Protein AF-A0A8B0SW23-F1 (afdb_monomer)

pLDDT: mean 84.09, std 18.0, range [31.05, 98.62]

Foldseek 3Di:
DDDDDDDDDDPDDWDWDKDWDWDADPVRPDIDIDIDTDDTDDDPQAKDFPDKDADPVQRKIKTKIFRPCQCPPNRLKHWDWKFKAFPVVRDTQDTWDFPDDDDRMTITMDGCVSGDADWGFIKMWIAISNRHIDIDGDGIDGDDPDDDDDFDDDPPHTDDPPDDDDDPPDDDDDDD

Solvent-accessible surface area (backbone atoms only — not comparable to full-atom values): 11079 Å² total; per-residue (Å²): 135,85,82,81,80,84,82,79,89,82,88,71,57,68,54,68,49,74,48,77,51,74,50,62,48,95,87,56,84,50,70,47,82,47,74,44,77,82,47,72,50,76,70,70,61,52,38,39,77,76,50,70,51,78,41,78,94,74,36,32,34,40,38,34,32,39,21,56,63,44,48,38,85,83,58,56,38,36,75,65,52,41,32,36,27,26,68,81,80,72,41,79,78,46,73,44,45,81,71,47,73,58,87,42,38,36,33,30,36,42,67,57,76,79,58,72,76,46,79,44,38,35,26,40,37,38,28,29,64,83,70,41,64,33,74,47,81,70,50,76,46,77,45,79,84,77,77,84,87,85,78,65,62,59,96,92,38,78,60,57,100,83,64,78,82,77,74,82,75,88,78,81,82,86,87,133

Organism: Klebsiella pneumoniae (NCBI:txid573)

Nearest PDB structures (foldseek):
  3vvv-assembly1_A  TM=5.823E-01  e=1.738E-01  Homo sapiens
  6ezn-assembly1_G  TM=5.021E-01  e=5.922E-01  Saccharomyces cerevisiae S288C
  1va9-assembly1_A  TM=4.087E-01  e=4.301E-01  Homo sapiens
  7y6e-assembly4_D  TM=4.549E-01  e=3.438E+00  Chelicerata

Secondary structure (DSSP, 8-state):
-----------S-EEEEEEEEEEE-TTSSSEEEEEEEEEEEESS---EEEEEEEETTTTEEEEEEE-TTTTHHHHTS-EEEEEEEETTTTEEEEE-EEEEEETTEEEEEEEGGGSPSEEEEEEEEEEETT--EEEEEEEEEEE--PPP----EETTEEPPTT--------------

Mean predicted aligned error: 11.77 Å

Sequence (176 aa):
MHWSFFSYAINKGNGYIAHYFIVRNQDKTLTSNQFEIRSIWNTDLIPKITGYDYKEENKSVLVYVTQPGNGNWRDVLML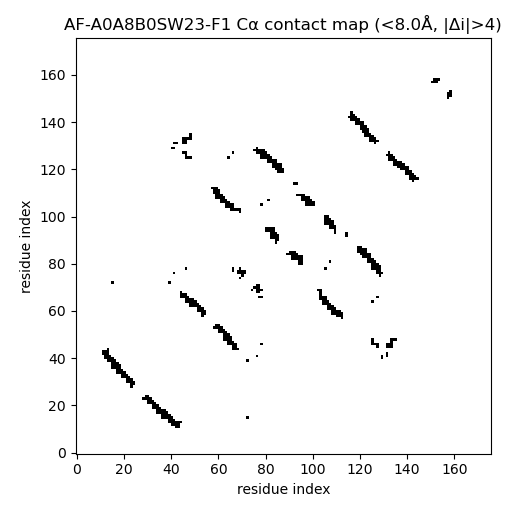SKLEILDTISNTVLLTGTKAAMSGEDYTYAFDLSAIPEGKYDLTFRATDTFNNSSQLPFRSLIIDNSPPSISFSYEGKPLLSESTVYGLEKHLSSCI

Structure (mmCIF, N/CA/C/O backbone):
data_AF-A0A8B0SW23-F1
#
_entry.id   AF-A0A8B0SW23-F1
#
loop_
_atom_site.group_PDB
_atom_site.id
_atom_site.type_symbol
_atom_site.label_atom_id
_atom_site.label_alt_id
_atom_site.label_comp_id
_atom_site.label_asym_id
_atom_site.label_entity_id
_atom_site.label_seq_id
_atom_site.pdbx_PDB_ins_code
_atom_site.Cartn_x
_atom_site.Cartn_y
_atom_site.Cartn_z
_atom_site.occupancy
_atom_site.B_iso_or_equiv
_atom_site.auth_seq_id
_atom_site.auth_comp_id
_atom_site.auth_asym_id
_atom_site.auth_atom_id
_atom_site.pdbx_PDB_model_num
ATOM 1 N N . MET A 1 1 ? 36.423 21.900 -19.753 1.00 33.00 1 MET A N 1
ATOM 2 C CA . MET A 1 1 ? 35.452 20.785 -19.805 1.00 33.00 1 MET A CA 1
ATOM 3 C C . MET A 1 1 ? 34.067 21.385 -19.738 1.00 33.00 1 MET A C 1
ATOM 5 O O . MET A 1 1 ? 33.756 22.034 -18.749 1.00 33.00 1 MET A O 1
ATOM 9 N N . HIS A 1 2 ? 33.292 21.265 -20.811 1.00 33.97 2 HIS A N 1
ATOM 10 C CA . HIS A 1 2 ? 31.923 21.766 -20.859 1.00 33.97 2 HIS A CA 1
ATOM 11 C C . HIS A 1 2 ? 31.003 20.573 -20.593 1.00 33.97 2 HIS A C 1
ATOM 13 O O . HIS A 1 2 ? 30.940 19.653 -21.404 1.00 33.97 2 HIS A O 1
ATOM 19 N N . TRP A 1 3 ? 30.385 20.539 -19.415 1.00 31.05 3 TRP A N 1
ATOM 20 C CA . TRP A 1 3 ? 29.394 19.526 -19.071 1.00 31.05 3 TRP A CA 1
ATOM 21 C C . TRP A 1 3 ? 28.047 20.006 -19.598 1.00 31.05 3 TRP A C 1
ATOM 23 O O . TRP A 1 3 ? 27.440 20.911 -19.031 1.00 31.05 3 TRP A O 1
ATOM 33 N N . SER A 1 4 ? 27.598 19.440 -20.713 1.00 35.34 4 SER A N 1
ATOM 34 C CA . SER A 1 4 ? 26.237 19.659 -21.194 1.00 35.34 4 SER A CA 1
ATOM 35 C C . SER A 1 4 ? 25.293 18.782 -20.376 1.00 35.34 4 SER A C 1
ATOM 37 O O . SER A 1 4 ? 25.239 17.568 -20.563 1.00 35.34 4 SER A O 1
ATOM 39 N N . PHE A 1 5 ? 24.561 19.395 -19.449 1.00 40.53 5 PHE A N 1
ATOM 40 C CA . PHE A 1 5 ? 23.432 18.748 -18.794 1.00 40.53 5 PHE A CA 1
ATOM 41 C C . PHE A 1 5 ? 22.263 18.719 -19.780 1.00 40.53 5 PHE A C 1
ATOM 43 O O . PHE A 1 5 ? 21.703 19.759 -20.117 1.00 40.53 5 PHE A O 1
ATOM 50 N N . PHE A 1 6 ? 21.900 17.533 -20.259 1.00 46.72 6 PHE A N 1
ATOM 51 C CA . PHE A 1 6 ? 20.613 17.339 -20.916 1.00 46.72 6 PHE A CA 1
ATOM 52 C C . PHE A 1 6 ? 19.548 17.199 -19.828 1.00 46.72 6 PHE A C 1
ATOM 54 O O . PHE A 1 6 ? 19.493 16.176 -19.149 1.00 46.72 6 PHE A O 1
ATOM 61 N N . SER A 1 7 ? 18.716 18.224 -19.643 1.00 52.56 7 SER A N 1
ATOM 62 C CA . SER A 1 7 ? 17.479 18.098 -18.874 1.00 52.56 7 SER A CA 1
ATOM 63 C C . SER A 1 7 ? 16.326 17.799 -19.834 1.00 52.56 7 SER A C 1
ATOM 65 O O . SER A 1 7 ? 16.073 18.538 -20.783 1.00 52.56 7 SER A O 1
ATOM 67 N N . TYR A 1 8 ? 15.631 16.687 -19.605 1.00 58.97 8 TYR A N 1
ATOM 68 C CA . TYR A 1 8 ? 14.349 16.399 -20.241 1.00 58.97 8 TYR A CA 1
ATOM 69 C C . TYR A 1 8 ? 13.248 16.650 -19.211 1.00 58.97 8 TYR A C 1
ATOM 71 O O . TYR A 1 8 ? 13.254 16.043 -18.142 1.00 58.97 8 TYR A O 1
ATOM 79 N N . ALA A 1 9 ? 12.310 17.546 -19.519 1.00 64.25 9 ALA A N 1
ATOM 80 C CA . ALA A 1 9 ? 11.102 17.727 -18.721 1.00 64.25 9 ALA A CA 1
ATOM 81 C C . ALA A 1 9 ? 10.052 16.713 -19.188 1.00 64.25 9 ALA A C 1
ATOM 83 O O . ALA A 1 9 ? 9.469 16.854 -20.264 1.00 64.25 9 ALA A O 1
ATOM 84 N N . ILE A 1 10 ? 9.843 15.663 -18.399 1.00 69.94 10 ILE A N 1
ATOM 85 C CA . ILE A 1 10 ? 8.828 14.649 -18.675 1.00 69.94 10 ILE A CA 1
ATOM 86 C C . ILE A 1 10 ? 7.551 15.067 -17.954 1.00 69.94 10 ILE A C 1
ATOM 88 O O . ILE A 1 10 ? 7.465 14.972 -16.736 1.00 69.94 10 ILE A O 1
ATOM 92 N N . ASN A 1 11 ? 6.573 15.560 -18.713 1.00 70.88 11 ASN A N 1
ATOM 93 C CA . ASN A 1 11 ? 5.349 16.133 -18.144 1.00 70.88 11 ASN A CA 1
ATOM 94 C C . ASN A 1 11 ? 4.161 15.153 -18.116 1.00 70.88 11 ASN A C 1
ATOM 96 O O . ASN A 1 11 ? 3.169 15.437 -17.452 1.00 70.88 11 ASN A O 1
ATOM 100 N N . LYS A 1 12 ? 4.224 14.042 -18.866 1.00 81.81 12 LYS A N 1
ATOM 101 C CA . LYS A 1 12 ? 3.161 13.028 -18.967 1.00 81.81 12 LYS A CA 1
ATOM 102 C C . LYS A 1 12 ? 3.692 11.723 -19.571 1.00 81.81 12 LYS A C 1
ATOM 104 O O . LYS A 1 12 ? 4.685 11.747 -20.303 1.00 81.81 12 LYS A O 1
ATOM 109 N N . GLY A 1 13 ? 2.995 10.614 -19.343 1.00 87.50 13 GLY A N 1
ATOM 110 C CA . GLY A 1 13 ? 3.312 9.308 -19.903 1.00 87.50 13 GLY A CA 1
ATOM 111 C C . GLY A 1 13 ? 4.208 8.480 -18.995 1.00 87.50 13 GLY A C 1
ATOM 112 O O . GLY A 1 13 ? 4.623 8.904 -17.915 1.00 87.50 13 GLY A O 1
ATOM 113 N N . ASN A 1 14 ? 4.531 7.279 -19.459 1.00 91.38 14 ASN A N 1
ATOM 114 C CA . ASN A 1 14 ? 5.364 6.337 -18.724 1.00 91.38 14 ASN A CA 1
ATOM 115 C C . ASN A 1 14 ? 6.374 5.712 -19.674 1.00 91.38 14 ASN A C 1
ATOM 117 O O . ASN A 1 14 ? 6.074 5.503 -20.852 1.00 91.38 14 ASN A O 1
ATOM 121 N N . GLY A 1 15 ? 7.565 5.412 -19.181 1.00 90.06 15 GLY A N 1
ATOM 122 C CA . GLY A 1 15 ? 8.613 4.891 -20.038 1.00 90.06 15 GLY A CA 1
ATOM 123 C C . GLY A 1 15 ? 9.969 4.868 -19.372 1.00 90.06 15 GLY A C 1
ATOM 124 O O . GLY A 1 15 ? 10.101 5.012 -18.159 1.00 90.06 15 GLY A O 1
ATOM 125 N N . TYR A 1 16 ? 10.980 4.652 -20.202 1.00 89.31 16 TYR A N 1
ATOM 126 C CA . TYR A 1 16 ? 12.361 4.585 -19.777 1.00 89.31 16 TYR A CA 1
ATOM 127 C C . TYR A 1 16 ? 13.296 5.096 -20.869 1.00 89.31 16 TYR A C 1
ATOM 129 O O . TYR A 1 16 ? 12.976 5.042 -22.056 1.00 89.31 16 TYR A O 1
ATOM 137 N N . ILE A 1 17 ? 14.475 5.562 -20.463 1.00 86.50 17 ILE A N 1
ATOM 138 C CA . ILE A 1 17 ? 15.587 5.871 -21.361 1.00 86.50 17 ILE A CA 1
ATOM 139 C C . ILE A 1 17 ? 16.620 4.754 -21.231 1.00 86.50 17 ILE A C 1
ATOM 141 O O . ILE A 1 17 ? 17.211 4.546 -20.164 1.00 86.50 17 ILE A O 1
ATOM 145 N N . ALA A 1 18 ? 16.839 4.051 -22.342 1.00 84.25 18 ALA A N 1
ATOM 146 C CA . ALA A 1 18 ? 17.901 3.068 -22.485 1.00 84.25 18 ALA A CA 1
ATOM 147 C C . ALA A 1 18 ? 19.124 3.678 -23.173 1.00 84.25 18 ALA A C 1
ATOM 149 O O . ALA A 1 18 ? 19.015 4.356 -24.194 1.00 84.25 18 ALA A O 1
ATOM 150 N N . HIS A 1 19 ? 20.295 3.378 -22.629 1.00 84.62 19 HIS A N 1
ATOM 151 C CA . HIS A 1 19 ? 21.587 3.704 -23.209 1.00 84.62 19 HIS A CA 1
ATOM 152 C C . HIS A 1 19 ? 22.211 2.431 -23.761 1.00 84.62 19 HIS A C 1
ATOM 154 O O . HIS A 1 19 ? 22.306 1.428 -23.057 1.00 84.62 19 HIS A O 1
ATOM 160 N N . TYR A 1 20 ? 22.648 2.479 -25.016 1.00 85.31 20 TYR A N 1
ATOM 161 C CA . TYR A 1 20 ? 23.352 1.377 -25.658 1.00 85.31 20 TYR A CA 1
ATOM 162 C C . TYR A 1 20 ? 24.845 1.678 -25.694 1.00 85.31 20 TYR A C 1
ATOM 164 O O . TYR A 1 20 ? 25.273 2.696 -26.236 1.00 85.31 20 TYR A O 1
ATOM 172 N N . PHE A 1 21 ? 25.636 0.759 -25.160 1.00 86.25 21 PHE A N 1
ATOM 173 C CA . PHE A 1 21 ? 27.086 0.786 -25.230 1.00 86.25 21 PHE A CA 1
ATOM 174 C C . PHE A 1 21 ? 27.527 -0.363 -26.122 1.00 86.25 21 PHE A C 1
ATOM 176 O O . PHE A 1 21 ? 27.391 -1.534 -25.768 1.00 86.25 21 PHE A O 1
ATOM 183 N N . ILE A 1 22 ? 28.030 -0.023 -27.304 1.00 89.81 22 ILE A N 1
ATOM 184 C CA . ILE A 1 22 ? 28.542 -1.012 -28.243 1.00 89.81 22 ILE A CA 1
ATOM 185 C C . ILE A 1 22 ? 30.044 -0.824 -28.371 1.00 89.81 22 ILE A C 1
ATOM 187 O O . ILE A 1 22 ? 30.509 0.217 -28.832 1.00 89.81 22 ILE A O 1
ATOM 191 N N . VAL A 1 23 ? 30.794 -1.852 -27.989 1.00 90.62 23 VAL A N 1
ATOM 192 C CA . VAL A 1 23 ? 32.250 -1.889 -28.112 1.00 90.62 23 VAL A CA 1
ATOM 193 C C . VAL A 1 23 ? 32.595 -2.867 -29.223 1.00 90.62 23 VAL A C 1
ATOM 195 O O . VAL A 1 23 ? 32.153 -4.015 -29.200 1.00 90.62 23 VAL A O 1
ATOM 198 N N . ARG A 1 24 ? 33.365 -2.414 -30.212 1.00 94.12 24 ARG A N 1
ATOM 199 C CA . ARG A 1 24 ? 33.837 -3.249 -31.323 1.00 94.12 24 ARG A CA 1
ATOM 200 C C . ARG A 1 24 ? 35.344 -3.128 -31.458 1.00 94.12 24 ARG A C 1
ATOM 202 O O . ARG A 1 24 ? 35.885 -2.046 -31.236 1.00 94.12 24 ARG A O 1
ATOM 209 N N . ASN A 1 25 ? 36.005 -4.208 -31.857 1.00 93.81 25 ASN A N 1
ATOM 210 C CA . ASN A 1 25 ? 37.366 -4.110 -32.373 1.00 93.81 25 ASN A CA 1
ATOM 211 C C . ASN A 1 25 ? 37.370 -3.457 -33.773 1.00 93.81 25 ASN A C 1
ATOM 213 O O . ASN A 1 25 ? 36.321 -3.249 -34.389 1.00 93.81 25 ASN A O 1
ATOM 217 N N . GLN A 1 26 ? 38.555 -3.098 -34.271 1.00 92.69 26 GLN A N 1
ATOM 218 C CA . GLN A 1 26 ? 38.705 -2.289 -35.487 1.00 92.69 26 GLN A CA 1
ATOM 219 C C . GLN A 1 26 ? 38.121 -2.957 -36.743 1.00 92.69 26 GLN A C 1
ATOM 221 O O . GLN A 1 26 ? 37.520 -2.278 -37.574 1.00 92.69 26 GLN A O 1
ATOM 226 N N . ASP A 1 27 ? 38.252 -4.279 -36.862 1.00 94.00 27 ASP A N 1
ATOM 227 C CA . ASP A 1 27 ? 37.699 -5.061 -37.976 1.00 94.00 27 ASP A CA 1
ATOM 228 C C . ASP A 1 27 ? 36.240 -5.515 -37.745 1.00 94.00 27 ASP A C 1
ATOM 230 O O . ASP A 1 27 ? 35.637 -6.129 -38.624 1.00 94.00 27 ASP A O 1
ATOM 234 N N . LYS A 1 28 ? 35.651 -5.170 -36.589 1.00 90.19 28 LYS A N 1
ATOM 235 C CA . LYS A 1 28 ? 34.285 -5.501 -36.143 1.00 90.19 28 LYS A CA 1
ATOM 236 C C . LYS A 1 28 ? 33.992 -6.996 -35.960 1.00 90.19 28 LYS A C 1
ATOM 238 O O . LYS A 1 28 ? 32.832 -7.346 -35.738 1.00 90.19 28 LYS A O 1
ATOM 243 N N . THR A 1 29 ? 34.994 -7.870 -36.010 1.00 93.62 29 THR A N 1
ATOM 244 C CA . THR A 1 29 ? 34.821 -9.318 -35.789 1.00 93.62 29 THR A CA 1
ATOM 245 C C . THR A 1 29 ? 34.526 -9.658 -34.326 1.00 93.62 29 THR A C 1
ATOM 247 O O . THR A 1 29 ? 33.843 -10.642 -34.046 1.00 93.62 29 THR A O 1
ATOM 250 N N . LEU A 1 30 ? 34.960 -8.808 -33.391 1.00 92.12 30 LEU A N 1
ATOM 251 C CA . LEU A 1 30 ? 34.628 -8.879 -31.971 1.00 92.12 30 LEU A CA 1
ATOM 252 C C . LEU A 1 30 ? 33.735 -7.699 -31.602 1.00 92.12 30 LEU A C 1
ATOM 254 O O . LEU A 1 30 ? 34.145 -6.539 -31.671 1.00 92.12 30 LEU A O 1
ATOM 258 N N . THR A 1 31 ? 32.508 -8.003 -31.187 1.00 91.25 31 THR A N 1
ATOM 259 C CA . THR A 1 31 ? 31.532 -7.011 -30.731 1.00 91.25 31 THR A CA 1
ATOM 260 C C . THR A 1 31 ? 30.978 -7.411 -29.368 1.00 91.25 31 THR A C 1
ATOM 262 O O . THR A 1 31 ? 30.574 -8.552 -29.168 1.00 91.25 31 THR A O 1
ATOM 265 N N . SER A 1 32 ? 30.905 -6.447 -28.453 1.00 89.56 32 SER A N 1
ATOM 266 C CA . SER A 1 32 ? 30.129 -6.519 -27.216 1.00 89.56 32 SER A CA 1
ATOM 267 C C . SER A 1 32 ? 29.014 -5.481 -27.274 1.00 89.56 32 SER A C 1
ATOM 269 O O . SER A 1 32 ? 29.263 -4.319 -27.604 1.00 89.56 32 SER A O 1
ATOM 271 N N . ASN A 1 33 ? 27.788 -5.901 -26.969 1.00 89.12 33 ASN A N 1
ATOM 272 C CA . ASN A 1 33 ? 26.622 -5.028 -26.899 1.00 89.12 33 ASN A CA 1
ATOM 273 C C . ASN A 1 33 ? 26.099 -5.046 -25.465 1.00 89.12 33 ASN A C 1
ATOM 275 O O . ASN A 1 33 ? 25.714 -6.098 -24.960 1.00 89.12 33 ASN A O 1
ATOM 279 N N . GLN A 1 34 ? 26.072 -3.885 -24.827 1.00 85.62 34 GLN A N 1
ATOM 280 C CA . GLN A 1 34 ? 25.472 -3.683 -23.516 1.00 85.62 34 GLN A CA 1
ATOM 281 C C . GLN A 1 34 ? 24.356 -2.652 -23.649 1.00 85.62 34 GLN A C 1
ATOM 283 O O . GLN A 1 34 ? 24.485 -1.685 -24.402 1.00 85.62 34 GLN A O 1
ATOM 288 N N . PHE A 1 35 ? 23.259 -2.850 -22.927 1.00 85.56 35 PHE A N 1
ATOM 289 C CA . PHE A 1 35 ? 22.220 -1.838 -22.793 1.00 85.56 35 PHE A CA 1
ATOM 290 C C . PHE A 1 35 ? 21.926 -1.620 -21.311 1.00 85.56 35 PHE A C 1
ATOM 292 O O . PHE A 1 35 ? 21.906 -2.568 -20.528 1.00 85.56 35 PHE A O 1
ATOM 299 N N . GLU A 1 36 ? 21.711 -0.369 -20.930 1.00 86.00 36 GLU A N 1
ATOM 300 C CA . GLU A 1 36 ? 21.471 0.035 -19.550 1.00 86.00 36 GLU A CA 1
ATOM 301 C C . GLU A 1 36 ? 20.252 0.953 -19.495 1.00 86.00 36 GLU A C 1
ATOM 303 O O . GLU A 1 36 ? 20.156 1.915 -20.259 1.00 86.00 36 GLU A O 1
ATOM 308 N N . ILE A 1 37 ? 19.325 0.680 -18.580 1.00 85.12 37 ILE A N 1
ATOM 309 C CA . ILE A 1 37 ? 18.198 1.570 -18.303 1.00 85.12 37 ILE A CA 1
ATOM 310 C C . ILE A 1 37 ? 18.582 2.441 -17.111 1.00 85.12 37 ILE A C 1
ATOM 312 O O . ILE A 1 37 ? 18.781 1.926 -16.016 1.00 85.12 37 ILE A O 1
ATOM 316 N N . ARG A 1 38 ? 18.698 3.756 -17.323 1.00 80.81 38 ARG A N 1
ATOM 317 C CA . ARG A 1 38 ? 19.137 4.700 -16.273 1.00 80.81 38 ARG A CA 1
ATOM 318 C C . ARG A 1 38 ? 18.028 5.567 -15.713 1.00 80.81 38 ARG A C 1
ATOM 320 O O . ARG A 1 38 ? 18.159 6.121 -14.628 1.00 80.81 38 ARG A O 1
ATOM 327 N N . SER A 1 39 ? 16.958 5.729 -16.472 1.00 86.56 39 SER A N 1
ATOM 328 C CA . SER A 1 39 ? 15.846 6.586 -16.089 1.00 86.56 39 SER A CA 1
ATOM 329 C C . SER A 1 39 ? 14.568 5.885 -16.480 1.00 86.56 39 SER A C 1
ATOM 331 O O . SER A 1 39 ? 14.425 5.474 -17.629 1.00 86.56 39 SER A O 1
ATOM 333 N N . ILE A 1 40 ? 13.670 5.738 -15.517 1.00 90.19 40 ILE A N 1
ATOM 334 C CA . ILE A 1 40 ? 12.329 5.188 -15.683 1.00 90.19 40 ILE A CA 1
ATOM 335 C C . ILE A 1 40 ? 11.393 6.199 -15.026 1.00 90.19 40 ILE A C 1
ATOM 337 O O . ILE A 1 40 ? 11.762 6.806 -14.020 1.00 90.19 40 ILE A O 1
ATOM 341 N N . TRP A 1 41 ? 10.215 6.416 -15.595 1.00 91.81 41 TRP A N 1
ATOM 342 C CA . TRP A 1 41 ? 9.208 7.304 -15.023 1.00 91.81 41 TRP A CA 1
ATOM 343 C C . TRP A 1 41 ? 7.813 6.707 -15.170 1.00 91.81 41 TRP A C 1
ATOM 345 O O . TRP A 1 41 ? 7.493 6.060 -16.172 1.00 91.8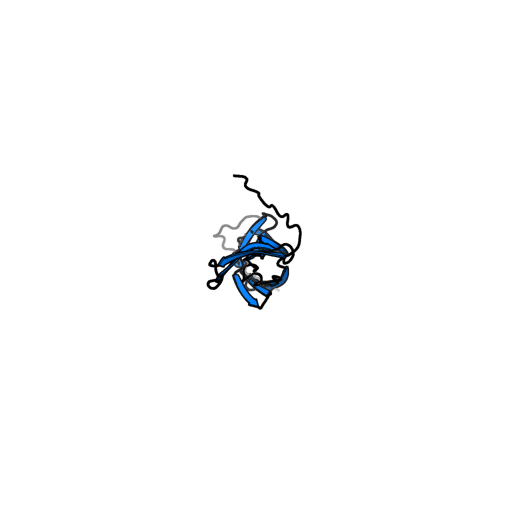1 41 TRP A O 1
ATOM 355 N N . ASN A 1 42 ? 6.981 6.979 -14.170 1.00 94.00 42 ASN A N 1
ATOM 356 C CA . ASN A 1 42 ? 5.574 6.620 -14.133 1.00 94.00 42 ASN A CA 1
ATOM 357 C C . ASN A 1 42 ? 4.763 7.836 -13.674 1.00 94.00 42 ASN A C 1
ATOM 359 O O . ASN A 1 42 ? 4.960 8.298 -12.552 1.00 94.00 42 ASN A O 1
ATOM 363 N N . THR A 1 43 ? 3.880 8.347 -14.531 1.00 91.75 43 THR A N 1
ATOM 364 C CA . THR A 1 43 ? 2.993 9.481 -14.206 1.00 91.75 43 THR A CA 1
ATOM 365 C C . THR A 1 43 ? 1.508 9.150 -14.357 1.00 91.75 43 THR A C 1
ATOM 367 O O . THR A 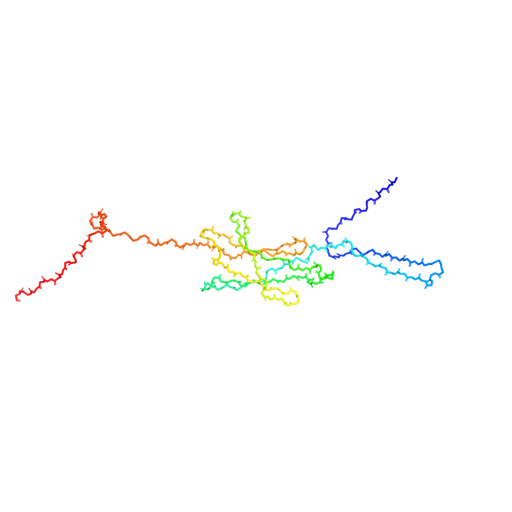1 43 ? 0.683 9.798 -13.723 1.00 91.75 43 THR A O 1
ATOM 370 N N . ASP A 1 44 ? 1.159 8.119 -15.138 1.00 93.56 44 ASP A N 1
ATOM 371 C CA . ASP A 1 44 ? -0.233 7.784 -15.459 1.00 93.56 44 ASP A CA 1
ATOM 372 C C . ASP A 1 44 ? -0.675 6.410 -14.908 1.00 93.56 44 ASP A C 1
ATOM 374 O O . ASP A 1 44 ? -1.874 6.175 -14.737 1.00 93.56 44 ASP A O 1
ATOM 378 N N . LEU A 1 45 ? 0.251 5.485 -14.614 1.00 96.06 45 LEU A N 1
ATOM 379 C CA . LEU A 1 45 ? -0.078 4.149 -14.086 1.00 96.06 45 LEU A CA 1
ATOM 380 C C . LEU A 1 45 ? -0.113 4.169 -12.554 1.00 96.06 45 LEU A C 1
ATOM 382 O O . LEU A 1 45 ? 0.7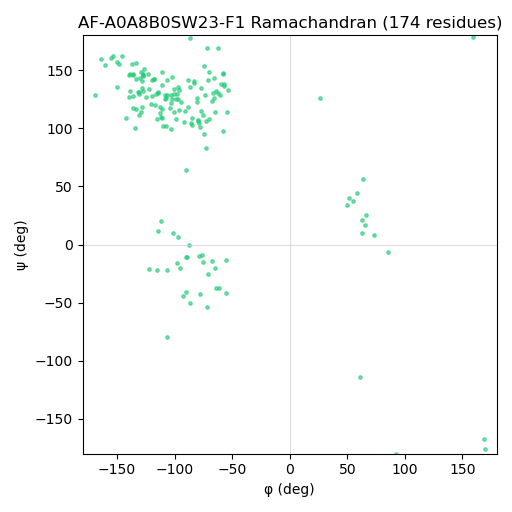11 3.556 -11.877 1.00 96.06 45 LEU A O 1
ATOM 386 N N . ILE A 1 46 ? -1.058 4.930 -12.011 1.00 96.19 46 ILE A N 1
ATOM 387 C CA . ILE A 1 46 ? -1.219 5.135 -10.568 1.00 96.19 46 ILE A CA 1
ATOM 388 C C . ILE A 1 46 ? -2.019 3.964 -9.971 1.00 96.19 46 ILE A C 1
ATOM 390 O O . ILE A 1 46 ? -3.010 3.546 -10.585 1.00 96.19 46 ILE A O 1
ATOM 394 N N . PRO A 1 47 ? -1.644 3.442 -8.787 1.00 98.12 47 PRO A N 1
ATOM 395 C CA . PRO A 1 47 ? -2.420 2.410 -8.109 1.00 98.12 47 PRO A CA 1
ATOM 396 C C . PRO A 1 47 ? -3.850 2.869 -7.835 1.00 98.12 47 PRO A C 1
ATOM 398 O O . PRO A 1 47 ? -4.101 4.039 -7.549 1.00 98.12 47 PRO A O 1
ATOM 401 N N . LYS A 1 48 ? -4.803 1.942 -7.878 1.00 98.31 48 LYS A N 1
ATOM 402 C CA . LYS A 1 48 ? -6.232 2.203 -7.684 1.00 98.31 48 LYS A CA 1
ATOM 403 C C . LYS A 1 48 ? -6.780 1.259 -6.635 1.00 98.31 48 LYS A C 1
ATOM 405 O O . LYS A 1 48 ? -6.765 0.051 -6.832 1.00 98.31 48 LYS A O 1
ATOM 410 N N . ILE A 1 49 ? -7.284 1.807 -5.537 1.00 98.44 49 ILE A N 1
ATOM 411 C CA . ILE A 1 49 ? -7.995 1.017 -4.531 1.00 98.44 49 ILE A CA 1
ATOM 412 C C . ILE A 1 49 ? -9.395 0.733 -5.081 1.00 98.44 49 ILE A C 1
ATOM 414 O O . ILE A 1 49 ? -10.163 1.662 -5.321 1.00 98.44 49 ILE A O 1
ATOM 418 N N . THR A 1 50 ? -9.698 -0.536 -5.344 1.00 97.94 50 THR A N 1
ATOM 419 C CA . THR A 1 50 ? -10.932 -0.963 -6.025 1.00 97.94 50 THR A CA 1
ATOM 420 C C . THR A 1 50 ? -12.041 -1.352 -5.055 1.00 97.94 50 THR A C 1
ATOM 422 O O . THR A 1 50 ? -13.212 -1.324 -5.424 1.00 97.94 50 THR A O 1
ATOM 425 N N . GLY A 1 51 ? -11.694 -1.665 -3.807 1.00 97.06 51 GLY A N 1
ATOM 426 C CA . GLY A 1 51 ? -12.656 -1.954 -2.752 1.00 97.06 51 GLY A CA 1
ATOM 427 C C . GLY A 1 51 ? -11.994 -2.521 -1.503 1.00 97.06 51 GLY A C 1
ATOM 428 O O . GLY A 1 51 ? -10.770 -2.633 -1.423 1.00 97.06 51 GLY A O 1
ATOM 429 N N . TYR A 1 52 ? -12.819 -2.891 -0.531 1.00 97.81 52 TYR A N 1
ATOM 430 C CA . TYR A 1 52 ? -12.393 -3.559 0.692 1.00 97.81 52 TYR A CA 1
ATOM 431 C C . TYR A 1 52 ? -13.504 -4.475 1.220 1.00 97.81 52 TYR A C 1
ATOM 433 O O . TYR A 1 52 ? -14.680 -4.259 0.931 1.00 97.81 52 TYR A O 1
ATOM 441 N N . ASP A 1 53 ? -13.122 -5.475 2.007 1.00 96.44 53 ASP A N 1
ATOM 442 C CA . ASP A 1 53 ? -14.007 -6.335 2.793 1.00 96.44 53 ASP A CA 1
ATOM 443 C C . ASP A 1 53 ? -13.627 -6.196 4.270 1.00 96.44 53 ASP A C 1
ATOM 445 O O . ASP A 1 53 ? -12.476 -6.426 4.646 1.00 96.44 53 ASP A O 1
ATOM 449 N N . TYR A 1 54 ? -14.579 -5.772 5.100 1.00 94.81 54 TYR A N 1
ATOM 450 C CA . TYR A 1 54 ? -14.363 -5.525 6.520 1.00 94.81 54 TYR A CA 1
ATOM 451 C C . TYR A 1 54 ? -15.201 -6.472 7.370 1.00 94.81 54 TYR A C 1
ATOM 453 O O . TYR A 1 54 ? -16.418 -6.567 7.215 1.00 94.81 54 TYR A O 1
ATOM 461 N N . LYS A 1 55 ? -14.537 -7.114 8.329 1.00 92.94 55 LYS A N 1
ATOM 462 C CA . LYS A 1 55 ? -15.141 -8.044 9.276 1.00 92.94 55 LYS A CA 1
ATOM 463 C C . LYS A 1 55 ? -15.022 -7.476 10.684 1.00 92.94 55 LYS A C 1
ATOM 465 O O . LYS A 1 55 ? -13.942 -7.452 11.268 1.00 92.94 55 LYS A O 1
ATOM 470 N N . GLU A 1 56 ? -16.154 -7.029 11.224 1.00 87.00 56 GLU A N 1
ATOM 471 C CA . GLU A 1 56 ? -16.236 -6.427 12.563 1.00 87.00 56 GLU A CA 1
ATOM 472 C C . GLU A 1 56 ? -15.871 -7.434 13.669 1.00 87.00 56 GLU A C 1
ATOM 474 O O . GLU A 1 56 ? -15.169 -7.075 14.609 1.00 87.00 56 GLU A O 1
ATOM 479 N N . GLU A 1 57 ? -16.253 -8.708 13.523 1.00 88.62 57 GLU A N 1
ATOM 480 C CA . GLU A 1 57 ? -16.053 -9.764 14.534 1.00 88.62 57 GLU A CA 1
ATOM 481 C C . GLU A 1 57 ? -14.595 -9.927 14.978 1.00 88.62 57 GLU A C 1
ATOM 483 O O . GLU A 1 57 ? -14.307 -10.094 16.161 1.00 88.62 57 GLU A O 1
ATOM 488 N N . ASN A 1 58 ? -13.668 -9.876 14.022 1.00 89.62 58 ASN A N 1
ATOM 489 C CA . ASN A 1 58 ? -12.236 -10.034 14.258 1.00 89.62 58 ASN A CA 1
ATOM 490 C C . ASN A 1 58 ? -11.450 -8.754 13.949 1.00 89.62 58 ASN A C 1
ATOM 492 O O . ASN A 1 58 ? -10.226 -8.806 13.864 1.00 89.62 58 ASN A O 1
ATOM 496 N N . LYS A 1 59 ? -12.149 -7.628 13.744 1.00 90.00 59 LYS A N 1
ATOM 497 C CA . LYS A 1 59 ? -11.566 -6.328 13.394 1.00 90.00 59 LYS A CA 1
ATOM 498 C C . LYS A 1 59 ? -10.582 -6.408 12.214 1.00 90.00 59 LYS A C 1
ATOM 500 O O . LYS A 1 59 ? -9.599 -5.669 12.175 1.00 90.00 59 LYS A O 1
ATOM 505 N N . SER A 1 60 ? -10.832 -7.297 11.249 1.00 93.81 60 SER A N 1
ATOM 506 C CA . SER A 1 60 ? -9.944 -7.509 10.098 1.00 93.81 60 SER A CA 1
ATOM 507 C C . SER A 1 60 ? -10.477 -6.847 8.834 1.00 93.81 60 SER A C 1
ATOM 509 O O . SER A 1 60 ? -11.685 -6.812 8.594 1.00 93.81 60 SER A O 1
ATOM 511 N N . VAL A 1 61 ? -9.569 -6.332 8.004 1.00 96.38 61 VAL A N 1
ATOM 512 C CA . VAL A 1 61 ? -9.900 -5.738 6.703 1.00 96.38 61 VAL A CA 1
ATOM 513 C C . VAL A 1 61 ? -9.044 -6.376 5.619 1.00 96.38 61 VAL A C 1
ATOM 515 O O . VAL A 1 61 ? -7.823 -6.440 5.757 1.00 96.38 61 VAL A O 1
ATOM 518 N N . LEU A 1 62 ? -9.668 -6.779 4.515 1.00 97.81 62 LEU A N 1
ATOM 519 C CA . LEU A 1 62 ? -8.994 -7.021 3.243 1.00 97.81 62 LEU A CA 1
ATOM 520 C C . LEU A 1 62 ? -9.218 -5.825 2.324 1.00 97.81 62 LEU A C 1
ATOM 522 O O . LEU A 1 62 ? -10.340 -5.354 2.189 1.00 97.81 62 LEU A O 1
ATOM 526 N N . VAL A 1 63 ? -8.169 -5.339 1.673 1.00 98.38 63 VAL A N 1
ATOM 527 C CA . VAL A 1 63 ? -8.248 -4.224 0.724 1.00 98.38 63 VAL A CA 1
ATOM 528 C C . VAL A 1 63 ? -7.728 -4.679 -0.628 1.00 98.38 63 VAL A C 1
ATOM 530 O O . VAL A 1 63 ? -6.666 -5.304 -0.712 1.00 98.38 63 VAL A O 1
ATOM 533 N N . TYR A 1 64 ? -8.474 -4.344 -1.675 1.00 98.50 64 TYR A N 1
ATOM 534 C CA . TYR A 1 64 ? -8.182 -4.694 -3.057 1.00 98.50 64 TYR A CA 1
ATOM 535 C C . TYR A 1 64 ? -7.617 -3.481 -3.788 1.00 98.50 64 TYR A C 1
ATOM 537 O O . TYR A 1 64 ? -8.180 -2.384 -3.741 1.00 98.50 64 TYR A O 1
ATOM 545 N N . VAL A 1 65 ? -6.479 -3.673 -4.449 1.00 98.62 65 VAL A N 1
ATOM 546 C CA . VAL A 1 65 ? -5.768 -2.607 -5.155 1.00 98.62 65 VAL A CA 1
ATOM 547 C C . VAL A 1 65 ? -5.303 -3.127 -6.502 1.00 98.62 65 VAL A C 1
ATOM 549 O O . VAL A 1 65 ? -4.604 -4.130 -6.559 1.00 98.62 65 VAL A O 1
ATOM 552 N N . THR A 1 66 ? -5.622 -2.417 -7.574 1.00 98.56 66 THR A N 1
ATOM 553 C CA . THR A 1 66 ? -5.060 -2.672 -8.902 1.00 98.56 66 THR A CA 1
ATOM 554 C C . THR A 1 66 ? -3.900 -1.709 -9.134 1.00 98.56 66 THR A C 1
ATOM 556 O O . THR A 1 66 ? -4.077 -0.495 -9.021 1.00 98.56 66 THR A O 1
ATOM 559 N N . GLN A 1 67 ? -2.719 -2.223 -9.468 1.00 98.19 67 GLN A N 1
ATOM 560 C CA . GLN A 1 67 ? -1.565 -1.452 -9.932 1.00 98.19 67 GLN A CA 1
ATOM 561 C C . GLN A 1 67 ? -1.439 -1.622 -11.451 1.00 98.19 67 GLN A C 1
ATOM 563 O O . GLN A 1 67 ? -0.882 -2.626 -11.899 1.00 98.19 67 GLN A O 1
ATOM 568 N N . PRO A 1 68 ? -1.914 -0.658 -12.261 1.00 97.81 68 PRO A N 1
ATOM 569 C CA . PRO A 1 68 ? -1.756 -0.730 -13.706 1.00 97.81 68 PRO A CA 1
ATOM 570 C C . PRO A 1 68 ? -0.278 -0.852 -14.088 1.00 97.81 68 PRO A C 1
ATOM 572 O O . PRO A 1 68 ? 0.572 -0.178 -13.504 1.00 97.81 68 PRO A O 1
ATOM 575 N N . GLY A 1 69 ? 0.033 -1.703 -15.064 1.00 95.81 69 GLY A N 1
ATOM 576 C CA . GLY A 1 69 ? 1.397 -1.955 -15.519 1.00 95.81 69 GLY A CA 1
ATOM 577 C C . GLY A 1 69 ? 2.292 -2.638 -14.490 1.00 95.81 69 GLY A C 1
ATOM 578 O O . GLY A 1 69 ? 3.509 -2.450 -14.536 1.00 95.81 69 GLY A O 1
ATOM 579 N N . ASN A 1 70 ? 1.720 -3.392 -13.551 1.00 97.06 70 ASN A N 1
ATOM 580 C CA . ASN A 1 70 ? 2.507 -4.152 -12.591 1.00 97.06 70 ASN A CA 1
ATOM 581 C C . ASN A 1 70 ? 3.525 -5.064 -13.302 1.00 97.06 70 ASN A C 1
ATOM 583 O O . ASN A 1 70 ? 3.182 -5.768 -14.251 1.00 97.06 70 ASN A O 1
ATOM 587 N N . GLY A 1 71 ? 4.777 -5.049 -12.849 1.00 94.38 71 GLY A N 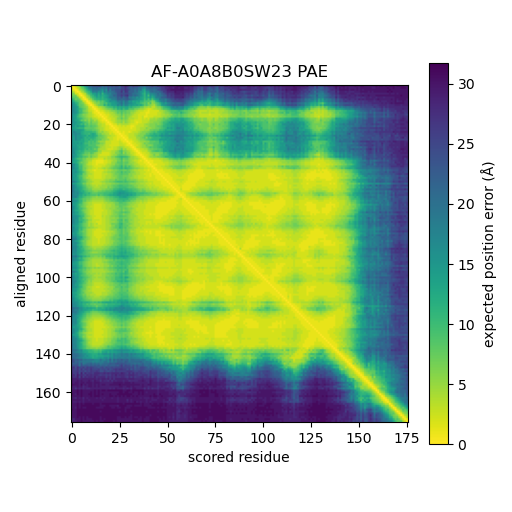1
ATOM 588 C CA . GLY A 1 71 ? 5.875 -5.792 -13.474 1.00 94.38 71 GLY A CA 1
ATOM 589 C C . GLY A 1 71 ? 6.562 -5.056 -14.635 1.00 94.38 71 GLY A C 1
ATOM 590 O O . GLY A 1 71 ? 7.595 -5.513 -15.138 1.00 94.38 71 GLY A O 1
ATOM 591 N N . ASN A 1 72 ? 6.044 -3.897 -15.066 1.00 93.88 72 ASN A N 1
ATOM 592 C CA . ASN A 1 72 ? 6.665 -3.130 -16.144 1.00 93.88 72 ASN A CA 1
ATOM 593 C C . ASN A 1 72 ? 8.112 -2.748 -15.806 1.00 93.88 72 ASN A C 1
ATOM 595 O O . ASN A 1 72 ? 8.482 -2.482 -14.660 1.00 93.88 72 ASN A O 1
ATOM 599 N N . TRP A 1 73 ? 8.926 -2.693 -16.863 1.00 91.56 73 TRP A N 1
ATOM 600 C CA . TRP A 1 73 ? 10.346 -2.340 -16.807 1.00 91.56 73 TRP A CA 1
ATOM 601 C C . TRP A 1 73 ? 11.180 -3.261 -15.907 1.00 91.56 73 TRP A C 1
ATOM 603 O O . TRP A 1 73 ? 12.053 -2.781 -15.195 1.00 91.56 73 TRP A O 1
ATOM 613 N N . ARG A 1 74 ? 10.961 -4.583 -16.010 1.00 89.75 74 ARG A N 1
ATOM 614 C CA . ARG A 1 74 ? 11.644 -5.628 -15.216 1.00 89.75 74 ARG A CA 1
ATOM 615 C C . ARG A 1 74 ? 11.336 -5.499 -13.723 1.00 89.75 74 ARG A C 1
ATOM 617 O O . ARG A 1 74 ? 12.248 -5.355 -12.916 1.00 89.75 74 ARG A O 1
ATOM 624 N N . ASP A 1 75 ? 10.046 -5.518 -13.397 1.00 91.94 75 ASP A N 1
ATOM 625 C CA . ASP A 1 75 ? 9.534 -5.470 -12.021 1.00 91.94 75 ASP A CA 1
ATOM 626 C C . ASP A 1 75 ? 9.871 -4.181 -11.262 1.00 91.94 75 ASP A C 1
ATOM 628 O O . ASP A 1 75 ? 9.836 -4.134 -10.035 1.00 91.94 75 ASP A O 1
ATOM 632 N N . VAL A 1 76 ? 10.170 -3.102 -11.990 1.00 93.50 76 VAL A N 1
ATOM 633 C CA . VAL A 1 76 ? 10.408 -1.795 -11.372 1.00 93.50 76 VAL A CA 1
ATOM 634 C C . VAL A 1 76 ? 9.088 -1.146 -10.984 1.00 93.50 76 VAL A C 1
ATOM 636 O O . VAL A 1 76 ? 9.005 -0.584 -9.896 1.00 93.50 76 VAL A O 1
ATOM 639 N N . LEU A 1 77 ? 8.057 -1.208 -11.835 1.00 96.31 77 LEU A N 1
ATOM 640 C CA . LEU A 1 77 ? 6.728 -0.712 -11.473 1.00 96.31 77 LEU A CA 1
ATOM 641 C C . LEU A 1 77 ? 5.951 -1.787 -10.724 1.00 96.31 77 LEU A C 1
ATOM 643 O O . LEU A 1 77 ? 5.511 -2.767 -11.321 1.00 96.31 77 LEU A O 1
ATOM 647 N N . MET A 1 78 ? 5.759 -1.569 -9.427 1.00 97.38 78 MET A N 1
ATOM 648 C CA . MET A 1 78 ? 4.966 -2.439 -8.566 1.00 97.38 78 MET A CA 1
ATOM 649 C C . MET A 1 78 ? 4.242 -1.622 -7.503 1.00 97.38 78 MET A C 1
ATOM 651 O O . MET A 1 78 ? 4.641 -0.497 -7.186 1.00 97.38 78 MET A O 1
ATOM 655 N N . LEU A 1 79 ? 3.211 -2.214 -6.896 1.00 98.06 79 LEU A N 1
ATOM 656 C CA . LEU A 1 79 ? 2.674 -1.674 -5.654 1.00 98.06 79 LEU A CA 1
ATOM 657 C C . LEU A 1 79 ? 3.730 -1.848 -4.553 1.00 98.06 79 LEU A C 1
ATOM 659 O O . LEU A 1 79 ? 4.194 -2.961 -4.301 1.00 98.06 79 LEU A O 1
ATOM 663 N N . SER A 1 80 ? 4.113 -0.748 -3.910 1.00 97.50 80 SER A N 1
ATOM 664 C CA . SER A 1 80 ? 5.137 -0.733 -2.862 1.00 97.50 80 SER A CA 1
ATOM 665 C C . SER A 1 80 ? 4.519 -1.025 -1.498 1.00 97.50 80 SER A C 1
ATOM 667 O O . SER A 1 80 ? 4.964 -1.916 -0.772 1.00 97.50 80 SER A O 1
ATOM 669 N N . LYS A 1 81 ? 3.447 -0.304 -1.155 1.00 98.06 81 LYS A N 1
ATOM 670 C CA . LYS A 1 81 ? 2.791 -0.429 0.148 1.00 98.06 81 LYS A CA 1
ATOM 671 C C . LYS A 1 81 ? 1.331 -0.000 0.118 1.00 98.06 81 LYS A C 1
ATOM 673 O O . LYS A 1 81 ? 0.898 0.752 -0.755 1.00 98.06 81 LYS A O 1
ATOM 678 N N . LEU A 1 82 ? 0.606 -0.459 1.132 1.00 98.38 82 LEU A N 1
ATOM 679 C CA . LEU A 1 82 ? -0.735 -0.007 1.462 1.00 98.38 82 LEU A CA 1
ATOM 680 C C . LEU A 1 82 ? -0.788 0.319 2.955 1.00 98.38 82 LEU A C 1
ATOM 682 O O . LEU A 1 82 ? -0.376 -0.491 3.784 1.00 98.38 82 LEU A O 1
ATOM 686 N N . GLU A 1 83 ? -1.286 1.500 3.290 1.00 98.38 83 GLU A N 1
ATOM 687 C CA . GLU A 1 83 ? -1.307 2.036 4.652 1.00 98.38 83 GLU A CA 1
ATOM 688 C C . GLU A 1 83 ? -2.728 2.457 5.044 1.00 98.38 83 GLU A C 1
ATOM 690 O O . GLU A 1 83 ? -3.512 2.870 4.189 1.00 98.38 83 GLU A O 1
ATOM 695 N N . ILE A 1 84 ? -3.044 2.388 6.337 1.00 97.25 84 ILE A N 1
ATOM 696 C CA . ILE A 1 84 ? -4.188 3.087 6.934 1.00 97.25 84 ILE A CA 1
ATOM 697 C C . ILE A 1 84 ? -3.651 4.332 7.620 1.00 97.25 84 ILE A C 1
ATOM 699 O O . ILE A 1 84 ? -2.717 4.253 8.422 1.00 97.25 84 ILE A O 1
ATOM 703 N N . LEU A 1 85 ? -4.260 5.470 7.318 1.00 96.31 85 LEU A N 1
ATOM 704 C CA . LEU A 1 85 ? -3.934 6.751 7.920 1.00 96.31 85 LEU A CA 1
ATOM 705 C C . LEU A 1 85 ? -5.158 7.375 8.576 1.00 96.31 85 LEU A C 1
ATOM 707 O O . LEU A 1 85 ? -6.282 7.195 8.110 1.00 96.31 85 LEU A O 1
ATOM 711 N N . ASP A 1 86 ? -4.907 8.094 9.663 1.00 95.44 86 ASP A N 1
ATOM 712 C CA . ASP A 1 86 ? -5.889 8.954 10.305 1.00 95.44 86 ASP A CA 1
ATOM 713 C C . ASP A 1 86 ? -5.822 10.340 9.671 1.00 95.44 86 ASP A C 1
ATOM 715 O O . ASP A 1 86 ? -4.792 11.013 9.738 1.00 95.44 86 ASP A O 1
ATOM 719 N N . THR A 1 87 ? -6.914 10.781 9.056 1.00 94.06 87 THR A N 1
ATOM 720 C CA . THR A 1 87 ? -6.978 12.090 8.402 1.00 94.06 87 THR A CA 1
ATOM 721 C C . THR A 1 87 ? -7.101 13.243 9.392 1.00 94.06 87 THR A C 1
ATOM 723 O O . THR A 1 87 ? -6.843 14.380 9.003 1.00 94.06 87 THR A O 1
ATOM 726 N N . ILE A 1 88 ? -7.438 12.979 10.660 1.00 92.12 88 ILE A N 1
ATOM 727 C CA . ILE A 1 88 ? -7.481 14.010 11.707 1.00 92.12 88 ILE A CA 1
ATOM 728 C C . ILE A 1 88 ? -6.054 14.438 12.065 1.00 92.12 88 ILE A C 1
ATOM 730 O O . ILE A 1 88 ? -5.722 15.622 12.017 1.00 92.12 88 ILE A O 1
ATOM 734 N N . SER A 1 89 ? -5.194 13.474 12.403 1.00 92.38 89 SER A N 1
ATOM 735 C CA . SER A 1 89 ? -3.792 13.726 12.766 1.00 92.38 89 SER A CA 1
ATOM 736 C C . SER A 1 89 ? -2.820 13.705 11.580 1.00 92.38 89 SER A C 1
ATOM 738 O O . SER A 1 89 ? -1.663 14.095 11.731 1.00 92.38 89 SER A O 1
ATOM 740 N N . ASN A 1 90 ? -3.271 13.260 10.403 1.00 92.50 90 ASN A N 1
ATOM 741 C CA . ASN A 1 90 ? -2.456 13.011 9.212 1.00 92.50 90 ASN A CA 1
ATOM 742 C C . ASN A 1 90 ? -1.281 12.043 9.473 1.00 92.50 90 ASN A C 1
ATOM 744 O O . ASN A 1 90 ? -0.179 12.209 8.942 1.00 92.50 90 ASN A O 1
ATOM 748 N N . THR A 1 91 ? -1.509 11.028 10.312 1.00 94.69 91 THR A N 1
ATOM 749 C CA . THR A 1 91 ? -0.503 10.021 10.680 1.00 94.69 91 THR A CA 1
ATOM 750 C C . THR A 1 91 ? -0.835 8.652 10.095 1.00 94.69 91 THR A C 1
ATOM 752 O O . THR A 1 91 ? -1.998 8.301 9.905 1.00 94.69 91 THR A O 1
ATOM 755 N N . VAL A 1 92 ? 0.200 7.864 9.786 1.00 96.25 92 VAL A N 1
ATOM 756 C CA . VAL A 1 92 ? 0.033 6.454 9.405 1.00 96.25 92 VAL A CA 1
ATOM 757 C C . VAL A 1 92 ? -0.148 5.635 10.677 1.00 96.25 92 VAL A C 1
ATOM 759 O O . VAL A 1 92 ? 0.724 5.650 11.541 1.00 96.25 92 VAL A O 1
ATOM 762 N N . LEU A 1 93 ? -1.263 4.914 10.768 1.00 95.06 93 LEU A N 1
ATOM 763 C CA . LEU A 1 93 ? -1.584 4.057 11.907 1.00 95.06 93 LEU A CA 1
ATOM 764 C C . LEU A 1 93 ? -1.109 2.622 11.687 1.00 95.06 93 LEU A C 1
ATOM 766 O O . LEU A 1 93 ? -0.527 2.023 12.584 1.00 95.06 93 LEU A O 1
ATOM 770 N N . LEU A 1 94 ? -1.346 2.069 10.493 1.00 96.44 94 LEU A N 1
ATOM 771 C CA . LEU A 1 94 ? -1.016 0.682 10.163 1.00 96.44 94 LEU A CA 1
ATOM 772 C C . LEU A 1 94 ? -0.436 0.572 8.754 1.00 96.44 94 LEU A C 1
ATOM 774 O O . LEU A 1 94 ? -0.856 1.275 7.835 1.00 96.44 94 LEU A O 1
ATOM 778 N N . THR A 1 95 ? 0.483 -0.374 8.572 1.00 97.62 95 THR A N 1
ATOM 779 C CA . THR A 1 95 ? 0.947 -0.826 7.253 1.00 97.62 95 THR A CA 1
ATOM 780 C C . THR A 1 95 ? 0.400 -2.222 7.000 1.00 97.62 95 THR A C 1
ATOM 782 O O . THR A 1 95 ? 0.528 -3.104 7.848 1.00 97.62 95 THR A O 1
ATOM 785 N N . GLY A 1 96 ? -0.240 -2.418 5.852 1.00 96.88 96 GLY A N 1
ATOM 786 C CA . GLY A 1 96 ? -0.894 -3.674 5.524 1.00 96.88 96 GLY A CA 1
ATOM 787 C C . GLY A 1 96 ? 0.111 -4.760 5.166 1.00 96.88 96 GLY A C 1
ATOM 788 O O . GLY A 1 96 ? 1.189 -4.491 4.631 1.00 96.88 96 GLY A O 1
ATOM 789 N N . THR A 1 97 ? -0.284 -6.009 5.385 1.00 97.69 97 THR A N 1
ATOM 790 C CA . THR A 1 97 ? 0.488 -7.175 4.949 1.00 97.69 97 THR A CA 1
ATOM 791 C C . THR A 1 97 ? -0.080 -7.693 3.635 1.00 97.69 97 THR A C 1
ATOM 793 O O . THR A 1 97 ? -1.285 -7.917 3.524 1.00 97.69 97 THR A O 1
ATOM 796 N N . LYS A 1 98 ? 0.773 -7.895 2.626 1.00 97.81 98 LYS A N 1
ATOM 797 C CA . LYS A 1 98 ? 0.346 -8.448 1.335 1.00 97.81 98 LYS A CA 1
ATOM 798 C C . LYS A 1 98 ? -0.145 -9.884 1.532 1.00 97.81 98 LYS A C 1
ATOM 800 O O . LYS A 1 98 ? 0.647 -10.762 1.860 1.00 97.81 98 LYS A O 1
ATOM 805 N N . ALA A 1 99 ? -1.435 -10.109 1.312 1.00 97.44 99 ALA A N 1
ATOM 806 C CA . ALA A 1 99 ? -2.079 -11.410 1.457 1.00 97.44 99 ALA A CA 1
ATOM 807 C C . ALA A 1 99 ? -2.041 -12.215 0.150 1.00 97.44 99 ALA A C 1
ATOM 809 O O . ALA A 1 99 ? -1.788 -13.416 0.168 1.00 97.44 99 ALA A O 1
ATOM 810 N N . ALA A 1 100 ? -2.267 -11.553 -0.988 1.00 97.38 100 ALA A N 1
ATOM 811 C CA . ALA A 1 100 ? -2.260 -12.186 -2.304 1.00 97.38 100 ALA A CA 1
ATOM 812 C C . ALA A 1 100 ? -1.908 -11.187 -3.415 1.00 97.38 100 ALA A C 1
ATOM 814 O O . ALA A 1 100 ? -1.989 -9.970 -3.227 1.00 97.38 100 ALA A O 1
ATOM 815 N N . MET A 1 101 ? -1.523 -11.714 -4.577 1.00 96.25 101 MET A N 1
ATOM 816 C CA . MET A 1 101 ? -1.277 -10.943 -5.795 1.00 96.25 101 MET A CA 1
ATOM 817 C C . MET A 1 101 ? -1.579 -11.806 -7.022 1.00 96.25 101 MET A C 1
ATOM 819 O O . MET A 1 101 ? -1.154 -12.960 -7.074 1.00 96.25 101 MET A O 1
ATOM 823 N N . SER A 1 102 ? -2.280 -11.248 -8.006 1.00 96.44 102 SER A N 1
ATOM 824 C CA . SER A 1 102 ? -2.583 -11.897 -9.281 1.00 96.44 102 SER A CA 1
ATOM 825 C C . SER A 1 102 ? -2.523 -10.871 -10.408 1.00 96.44 102 SER A C 1
ATOM 827 O O . SER A 1 102 ? -3.391 -10.010 -10.516 1.00 96.44 102 SER A O 1
ATOM 829 N N . GLY A 1 103 ? -1.497 -10.960 -11.257 1.00 95.62 103 GLY A N 1
ATOM 830 C CA . GLY A 1 103 ? -1.282 -9.985 -12.327 1.00 95.62 103 GLY A CA 1
ATOM 831 C C . GLY A 1 103 ? -1.074 -8.578 -11.765 1.00 95.62 103 GLY A C 1
ATOM 832 O O . GLY A 1 103 ? -0.086 -8.327 -11.079 1.00 95.62 103 GLY A O 1
ATOM 833 N N . GLU A 1 104 ? -2.009 -7.676 -12.054 1.00 97.69 104 GLU A N 1
ATOM 834 C CA . GLU A 1 104 ? -2.002 -6.285 -11.582 1.00 97.69 104 GLU A CA 1
ATOM 835 C C . GLU A 1 104 ? -2.729 -6.090 -10.244 1.00 97.69 104 GLU A C 1
ATOM 837 O O . GLU A 1 104 ? -2.609 -5.028 -9.632 1.00 97.69 104 GLU A O 1
ATOM 842 N N . ASP A 1 105 ? -3.454 -7.103 -9.770 1.00 98.31 105 ASP A N 1
ATOM 843 C CA . ASP A 1 105 ? -4.296 -7.001 -8.584 1.00 98.31 105 ASP A CA 1
ATOM 844 C C . ASP A 1 105 ? -3.579 -7.501 -7.330 1.00 98.31 105 ASP A C 1
ATOM 846 O O . ASP A 1 105 ? -2.995 -8.587 -7.290 1.00 98.31 105 ASP A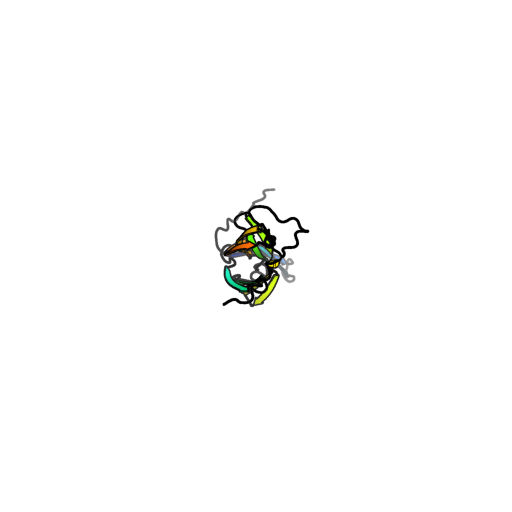 O 1
ATOM 850 N N . TYR A 1 106 ? -3.672 -6.706 -6.273 1.00 98.56 106 TYR A N 1
ATOM 851 C CA . TYR A 1 106 ? -3.116 -6.943 -4.953 1.00 98.56 106 TYR A CA 1
ATOM 852 C C . TYR A 1 106 ? -4.235 -7.036 -3.927 1.00 98.56 106 TYR A C 1
ATOM 854 O O . TYR A 1 106 ? -5.205 -6.279 -3.958 1.00 98.56 106 TYR A O 1
ATOM 862 N N . THR A 1 107 ? -4.061 -7.936 -2.965 1.00 98.56 107 THR A N 1
ATOM 863 C CA . THR A 1 107 ? -4.878 -7.984 -1.753 1.00 98.56 107 THR A CA 1
ATOM 864 C C . THR A 1 107 ? -3.984 -7.786 -0.544 1.00 98.56 107 THR A C 1
ATOM 866 O O . THR A 1 107 ? -2.987 -8.493 -0.378 1.00 98.56 107 THR A O 1
ATOM 869 N N . TYR A 1 108 ? -4.347 -6.838 0.309 1.00 98.44 108 TYR A N 1
ATOM 870 C CA . TYR A 1 108 ? -3.655 -6.542 1.559 1.00 98.44 108 TYR A CA 1
ATOM 871 C C . TYR A 1 108 ? -4.585 -6.766 2.742 1.00 98.44 108 TYR A C 1
ATOM 873 O O . TYR A 1 108 ? -5.766 -6.446 2.667 1.00 98.44 108 TYR A O 1
ATOM 881 N N . ALA A 1 109 ? -4.035 -7.296 3.828 1.00 97.94 109 ALA A N 1
ATOM 882 C CA . ALA A 1 109 ? -4.740 -7.518 5.077 1.00 97.94 109 ALA A CA 1
ATOM 883 C C . ALA A 1 109 ? -4.300 -6.510 6.145 1.00 97.94 109 ALA A C 1
ATOM 885 O O . ALA A 1 109 ? -3.109 -6.196 6.262 1.00 97.94 109 ALA A O 1
ATOM 886 N N . PHE A 1 110 ? -5.263 -6.056 6.942 1.00 97.00 110 PHE A N 1
ATOM 887 C CA . PHE A 1 110 ? -5.059 -5.245 8.138 1.00 97.00 110 PHE A CA 1
ATOM 888 C C . PHE A 1 110 ? -5.767 -5.872 9.333 1.00 97.00 110 PHE A C 1
ATOM 890 O O . PHE A 1 110 ? -6.871 -6.405 9.204 1.00 97.00 110 PHE A O 1
ATOM 897 N N . ASP A 1 111 ? -5.140 -5.731 10.495 1.00 94.81 111 ASP A N 1
ATOM 898 C CA . ASP A 1 111 ? -5.727 -6.012 11.798 1.00 94.81 111 ASP A CA 1
ATOM 899 C C . ASP A 1 111 ? -5.917 -4.682 12.536 1.00 94.81 111 ASP A C 1
ATOM 901 O O . ASP A 1 111 ? -4.947 -4.028 12.924 1.00 94.81 111 ASP A O 1
ATOM 905 N N . LEU A 1 112 ? -7.171 -4.253 12.684 1.00 91.94 112 LEU A N 1
ATOM 906 C CA . LEU A 1 112 ? -7.510 -2.986 13.331 1.00 91.94 112 LEU A CA 1
ATOM 907 C C . LEU A 1 112 ? -7.457 -3.075 14.861 1.00 91.94 112 LEU A C 1
ATOM 909 O O . LEU A 1 112 ? -7.538 -2.041 15.521 1.00 91.94 112 LEU A O 1
ATOM 913 N N . SER A 1 113 ? -7.316 -4.270 15.446 1.00 89.31 113 SER A N 1
ATOM 914 C CA . SER A 1 113 ? -7.191 -4.420 16.903 1.00 89.31 113 SER A CA 1
ATOM 915 C C . SER A 1 113 ? -5.909 -3.790 17.460 1.00 89.31 113 SER A C 1
ATOM 917 O O . SER A 1 113 ? -5.857 -3.451 18.639 1.00 89.31 113 SER A O 1
ATOM 919 N N . ALA A 1 114 ? -4.910 -3.570 16.601 1.00 87.38 114 ALA A N 1
ATOM 920 C CA . ALA A 1 114 ? -3.662 -2.897 16.939 1.00 87.38 114 ALA A CA 1
ATOM 921 C C . ALA A 1 114 ? -3.787 -1.363 17.063 1.00 87.38 114 ALA A C 1
ATOM 923 O O . ALA A 1 114 ? -2.829 -0.714 17.484 1.00 87.38 114 ALA A O 1
ATOM 924 N N . ILE A 1 115 ? -4.931 -0.767 16.693 1.00 90.06 115 ILE A N 1
ATOM 925 C CA . ILE A 1 115 ? -5.157 0.679 16.822 1.00 90.06 115 ILE A CA 1
ATOM 926 C C . ILE A 1 115 ? -5.543 1.002 18.281 1.00 90.06 115 ILE A C 1
ATOM 928 O O . ILE A 1 115 ? -6.495 0.407 18.792 1.00 90.06 115 ILE A O 1
ATOM 932 N N . PRO A 1 116 ? -4.838 1.931 18.961 1.00 87.25 116 PRO A N 1
ATOM 933 C CA . PRO A 1 116 ? -5.169 2.346 20.326 1.00 87.25 116 PRO A CA 1
ATOM 934 C C . PRO A 1 116 ? -6.551 2.999 20.464 1.00 87.25 116 PRO A C 1
ATOM 936 O O . PRO A 1 116 ? -7.194 3.361 19.482 1.00 87.25 116 PRO A O 1
ATOM 939 N N . GLU A 1 117 ? -6.994 3.197 21.706 1.00 87.00 117 GLU A N 1
ATOM 940 C CA . GLU A 1 117 ? -8.211 3.961 22.000 1.00 87.00 117 GLU A CA 1
ATOM 941 C C . GLU A 1 117 ? -8.124 5.399 21.491 1.00 87.00 117 GLU A C 1
ATOM 943 O O . GLU A 1 117 ? -7.101 6.074 21.631 1.00 87.00 117 GLU A O 1
ATOM 948 N N . GLY A 1 118 ? -9.225 5.881 20.917 1.00 88.00 118 GLY A N 1
ATOM 949 C CA . GLY A 1 118 ? -9.268 7.202 20.312 1.00 88.00 118 GLY A CA 1
ATOM 950 C C . GLY A 1 118 ? -10.397 7.384 19.308 1.00 88.00 118 GLY A C 1
ATOM 951 O O . GLY A 1 118 ? -11.189 6.479 19.033 1.00 88.00 118 GLY A O 1
ATOM 952 N N . LYS A 1 119 ? -10.463 8.601 18.766 1.00 90.81 119 LYS A N 1
ATOM 953 C CA . LYS A 1 119 ? -11.343 8.975 17.658 1.00 90.81 119 LYS A CA 1
ATOM 954 C C . LYS A 1 119 ? -10.488 9.157 16.414 1.00 90.81 119 LYS A C 1
ATOM 956 O O . LYS A 1 119 ? -9.541 9.938 16.456 1.00 90.81 119 LYS A O 1
ATOM 961 N N . TYR A 1 120 ? -10.847 8.469 15.339 1.00 92.81 120 TYR A N 1
ATOM 962 C CA . TYR A 1 120 ? -10.082 8.459 14.098 1.00 92.81 120 TYR A CA 1
ATOM 963 C C . TYR A 1 120 ? -10.997 8.595 12.888 1.00 92.81 120 TYR A C 1
ATOM 965 O O . TYR A 1 120 ? -12.088 8.019 12.878 1.00 92.81 120 TYR A O 1
ATOM 973 N N . ASP A 1 121 ? -10.504 9.263 11.847 1.00 94.75 121 ASP A N 1
ATOM 974 C CA . ASP A 1 121 ? -11.088 9.204 10.507 1.00 94.75 121 ASP A CA 1
ATOM 975 C C . ASP A 1 121 ? -10.129 8.445 9.592 1.00 94.75 121 ASP A C 1
ATOM 977 O O . ASP A 1 121 ? -9.094 8.954 9.166 1.00 94.75 121 ASP A O 1
ATOM 981 N N . LEU A 1 122 ? -10.449 7.178 9.329 1.00 95.19 122 LEU A N 1
ATOM 982 C CA . LEU A 1 122 ? -9.544 6.262 8.651 1.00 95.19 122 LEU A CA 1
ATOM 983 C C . LEU A 1 122 ? -9.679 6.367 7.132 1.00 95.19 122 LEU A C 1
ATOM 985 O O . LEU A 1 122 ? -10.781 6.346 6.578 1.00 95.19 122 LEU A O 1
ATOM 989 N N . THR A 1 123 ? -8.539 6.400 6.451 1.00 97.44 123 THR A N 1
ATOM 990 C CA . THR A 1 123 ? -8.432 6.355 4.990 1.00 97.44 123 THR A CA 1
ATOM 991 C C . THR A 1 123 ? -7.346 5.355 4.588 1.00 97.44 123 THR A C 1
ATOM 993 O O . THR A 1 123 ? -6.311 5.241 5.246 1.00 97.44 123 THR A O 1
ATOM 996 N N . PHE A 1 124 ? -7.568 4.610 3.507 1.00 98.19 124 PHE A N 1
ATOM 997 C CA . PHE A 1 124 ? -6.535 3.767 2.906 1.00 98.19 124 PHE A CA 1
ATOM 998 C C . PHE A 1 124 ? -5.660 4.601 1.976 1.00 98.19 124 PHE A C 1
ATOM 1000 O O . PHE A 1 124 ? -6.184 5.422 1.226 1.00 98.19 124 PHE A O 1
ATOM 1007 N N . ARG A 1 125 ? -4.347 4.356 1.959 1.00 98.50 125 ARG A N 1
ATOM 1008 C CA . ARG A 1 125 ? -3.409 4.942 0.992 1.00 98.50 125 ARG A CA 1
ATOM 1009 C C . ARG A 1 125 ? -2.549 3.868 0.347 1.00 98.50 125 ARG A C 1
ATOM 1011 O O . ARG A 1 125 ? -1.715 3.258 1.012 1.00 98.50 125 ARG A O 1
ATOM 1018 N N . ALA A 1 126 ? -2.731 3.671 -0.954 1.00 98.56 126 ALA A N 1
ATOM 1019 C CA . ALA A 1 126 ? -1.882 2.818 -1.779 1.00 98.56 126 ALA A CA 1
ATOM 1020 C C . ALA A 1 126 ? -0.716 3.644 -2.327 1.00 98.56 126 ALA A C 1
ATOM 1022 O O . ALA A 1 126 ? -0.903 4.811 -2.668 1.00 98.56 126 ALA A O 1
ATOM 1023 N N . THR A 1 127 ? 0.487 3.081 -2.403 1.00 98.56 127 THR A N 1
ATOM 1024 C CA . THR A 1 127 ? 1.666 3.763 -2.959 1.00 98.56 127 THR A CA 1
ATOM 1025 C C . THR A 1 127 ? 2.479 2.801 -3.814 1.00 98.56 127 THR A C 1
ATOM 1027 O O . THR A 1 127 ? 2.753 1.680 -3.383 1.00 98.56 127 THR A O 1
ATOM 1030 N N . ASP A 1 128 ? 2.856 3.228 -5.018 1.00 98.25 128 ASP A N 1
ATOM 1031 C CA . ASP A 1 128 ? 3.716 2.468 -5.930 1.00 98.25 128 ASP A CA 1
ATOM 1032 C C . ASP A 1 128 ? 5.214 2.712 -5.656 1.00 98.25 128 ASP A C 1
ATOM 1034 O O . ASP A 1 128 ? 5.601 3.489 -4.781 1.00 9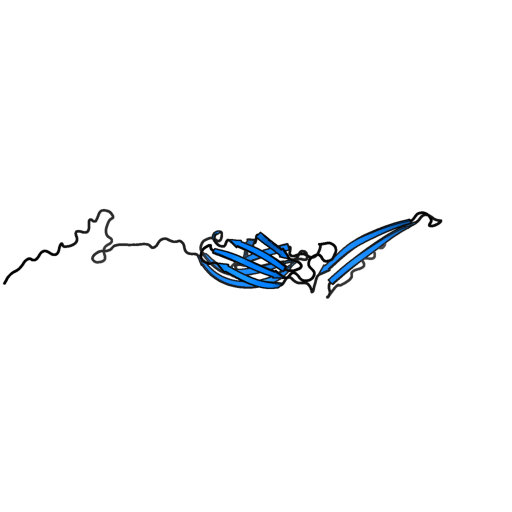8.25 128 ASP A O 1
ATOM 1038 N N . THR A 1 129 ? 6.083 2.029 -6.395 1.00 97.19 129 THR A N 1
ATOM 1039 C CA . THR A 1 129 ? 7.549 2.181 -6.319 1.00 97.19 129 THR A CA 1
ATOM 1040 C C . THR A 1 129 ? 8.077 3.531 -6.822 1.00 97.19 129 THR A C 1
ATOM 1042 O O . THR A 1 129 ? 9.220 3.882 -6.531 1.00 97.19 129 THR A O 1
ATOM 1045 N N . PHE A 1 130 ? 7.258 4.309 -7.534 1.00 95.75 130 PHE A N 1
ATOM 1046 C CA . PHE A 1 130 ? 7.553 5.667 -8.002 1.00 95.75 130 PHE A CA 1
ATOM 1047 C C . PHE A 1 130 ? 6.985 6.748 -7.066 1.00 95.75 130 PHE A C 1
ATOM 1049 O O . PHE A 1 130 ? 7.100 7.936 -7.363 1.00 95.75 130 PHE A O 1
ATOM 1056 N N . ASN A 1 131 ? 6.430 6.352 -5.915 1.00 96.81 131 ASN A N 1
ATOM 1057 C CA . ASN A 1 131 ? 5.751 7.202 -4.935 1.00 96.81 131 ASN A CA 1
ATOM 1058 C C . ASN A 1 131 ? 4.454 7.861 -5.435 1.00 96.81 131 ASN A C 1
ATOM 1060 O O . ASN A 1 131 ? 3.951 8.787 -4.794 1.00 96.81 131 ASN A O 1
ATOM 1064 N N . ASN A 1 132 ? 3.865 7.371 -6.527 1.00 96.69 132 ASN A N 1
ATOM 1065 C CA . ASN A 1 132 ? 2.496 7.734 -6.870 1.00 96.69 132 ASN A CA 1
ATOM 1066 C C . ASN A 1 132 ? 1.545 7.064 -5.882 1.00 96.69 132 ASN A C 1
ATOM 1068 O O . ASN A 1 132 ? 1.746 5.912 -5.488 1.00 96.69 132 ASN A O 1
ATOM 1072 N N . SER A 1 133 ? 0.492 7.776 -5.487 1.00 97.31 133 SER A N 1
ATOM 1073 C CA . SER A 1 133 ? -0.447 7.275 -4.490 1.00 97.31 133 SER A CA 1
ATOM 1074 C C . SER A 1 133 ? -1.898 7.541 -4.851 1.00 97.31 133 SER A C 1
ATOM 1076 O O . SER A 1 133 ? -2.221 8.472 -5.586 1.00 97.31 133 SER A O 1
ATOM 1078 N N . SER A 1 134 ? -2.772 6.705 -4.304 1.00 97.88 134 SER A N 1
ATOM 1079 C CA . SER A 1 134 ? -4.216 6.908 -4.308 1.00 97.88 134 SER A CA 1
ATOM 1080 C C . SER A 1 134 ? -4.781 6.652 -2.924 1.00 97.88 134 SER A C 1
ATOM 1082 O O . SER A 1 134 ? -4.170 5.961 -2.102 1.00 97.88 134 SER A O 1
ATOM 1084 N N . GLN A 1 135 ? -5.938 7.252 -2.660 1.00 97.62 135 GLN A N 1
ATOM 1085 C CA . GLN A 1 135 ? -6.608 7.160 -1.375 1.00 97.62 135 GLN A CA 1
ATOM 1086 C C . GLN A 1 135 ? -8.065 6.749 -1.540 1.00 97.62 135 GLN A C 1
ATOM 1088 O O . GLN A 1 135 ? -8.708 7.103 -2.528 1.00 97.62 135 GLN A O 1
ATOM 1093 N N . LEU A 1 136 ? -8.576 6.021 -0.550 1.00 97.44 136 LEU A N 1
ATOM 1094 C CA . LEU A 1 136 ? -9.981 5.647 -0.447 1.00 97.44 136 LEU A CA 1
ATOM 1095 C C . LEU A 1 136 ? -10.442 5.855 1.002 1.00 97.44 136 LEU A C 1
ATOM 1097 O O . LEU A 1 136 ? -9.897 5.194 1.893 1.00 97.44 136 LEU A O 1
ATOM 1101 N N . PRO A 1 137 ? -11.414 6.750 1.258 1.00 95.94 137 PRO A N 1
ATOM 1102 C CA . PRO A 1 137 ? -12.002 6.903 2.584 1.00 95.94 137 PRO A CA 1
ATOM 1103 C C . PRO A 1 137 ? -12.580 5.576 3.077 1.00 95.94 137 PRO A C 1
ATOM 1105 O O . PRO A 1 137 ? -13.235 4.865 2.312 1.00 95.94 137 PRO A O 1
ATOM 1108 N N . PHE A 1 138 ? -12.338 5.244 4.344 1.00 92.38 138 PHE A N 1
ATOM 1109 C CA . PHE A 1 138 ? -12.798 3.990 4.931 1.00 92.38 138 PHE A CA 1
ATOM 1110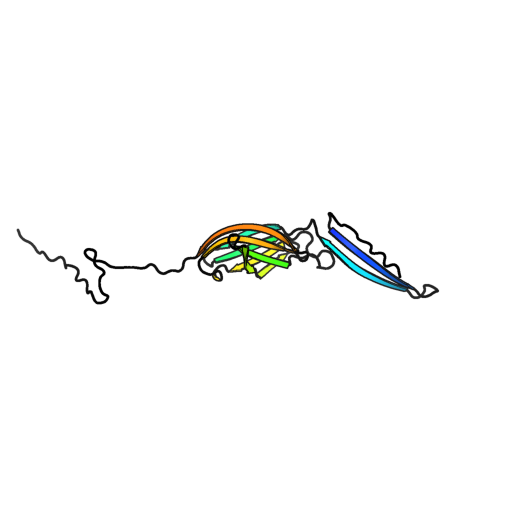 C C . PHE A 1 138 ? -13.968 4.214 5.888 1.00 92.38 138 PHE A C 1
ATOM 1112 O O . PHE A 1 138 ? -15.118 3.990 5.514 1.00 92.38 138 PHE A O 1
ATOM 1119 N N . ARG A 1 139 ? -13.688 4.648 7.120 1.00 87.56 139 ARG A N 1
ATOM 1120 C CA . ARG A 1 139 ? -14.705 4.912 8.143 1.00 87.56 139 ARG A CA 1
ATOM 1121 C C . ARG A 1 139 ? -14.168 5.816 9.243 1.00 87.56 139 ARG A C 1
ATOM 1123 O O . ARG A 1 139 ? -12.981 5.772 9.561 1.00 87.56 139 ARG A O 1
ATOM 1130 N N . SER A 1 140 ? -15.077 6.526 9.896 1.00 87.62 140 SER A N 1
ATOM 1131 C CA . SER A 1 140 ? -14.830 7.068 11.229 1.00 87.62 140 SER A CA 1
ATOM 1132 C C . SER A 1 140 ? -14.950 5.941 12.257 1.00 87.62 140 SER A C 1
ATOM 1134 O O . SER A 1 140 ? -15.873 5.116 12.195 1.00 87.62 140 SER A O 1
ATOM 1136 N N . LEU A 1 141 ? -14.006 5.878 13.189 1.00 81.12 141 LEU A N 1
ATOM 1137 C CA . LEU A 1 141 ? -13.951 4.856 14.228 1.00 81.12 141 LEU A CA 1
ATOM 1138 C C . LEU A 1 141 ? -13.742 5.519 15.591 1.00 81.12 141 LEU A C 1
ATOM 1140 O O . LEU A 1 141 ? -12.856 6.357 15.757 1.00 81.12 141 LEU A O 1
ATOM 1144 N N . ILE A 1 142 ? -14.563 5.123 16.563 1.00 82.44 142 ILE A N 1
ATOM 1145 C CA . ILE A 1 142 ? -14.367 5.447 17.976 1.00 82.44 142 ILE A CA 1
ATOM 1146 C C . ILE A 1 142 ? -14.049 4.131 18.672 1.00 82.44 142 ILE A C 1
ATOM 1148 O O . ILE A 1 142 ? -14.893 3.237 18.709 1.00 82.44 142 ILE A O 1
ATOM 1152 N N . ILE A 1 143 ? -12.824 4.008 19.174 1.00 81.56 143 ILE A N 1
ATOM 1153 C CA . ILE A 1 143 ? -12.395 2.862 19.973 1.00 81.56 143 ILE A CA 1
ATOM 1154 C C . ILE A 1 143 ? -12.450 3.292 21.436 1.00 81.56 143 ILE A C 1
ATOM 1156 O O . ILE A 1 143 ? -11.699 4.178 21.842 1.00 81.56 143 ILE A O 1
ATOM 1160 N N . ASP A 1 144 ? -13.347 2.669 22.197 1.00 77.75 144 ASP A N 1
ATOM 1161 C CA . ASP A 1 144 ? -13.543 2.885 23.630 1.00 77.75 144 ASP A CA 1
ATOM 1162 C C . ASP A 1 144 ? -13.575 1.519 24.326 1.00 77.75 144 ASP A C 1
ATOM 1164 O O . ASP A 1 144 ? -14.500 0.737 24.101 1.00 77.75 144 ASP A O 1
ATOM 1168 N N . ASN A 1 145 ? -12.554 1.210 25.132 1.00 71.38 145 ASN A N 1
ATOM 1169 C CA . ASN A 1 145 ? -12.574 0.039 26.015 1.00 71.38 145 ASN A CA 1
ATOM 1170 C C . ASN A 1 145 ? -12.635 0.448 27.494 1.00 71.38 145 ASN A C 1
ATOM 1172 O O . ASN A 1 145 ? -12.311 -0.360 28.370 1.00 71.38 145 ASN A O 1
ATOM 1176 N N . SER A 1 146 ? -13.062 1.680 27.798 1.00 73.94 146 SER A N 1
ATOM 1177 C CA . SER A 1 146 ? -13.239 2.107 29.181 1.00 73.94 146 SER A CA 1
ATOM 1178 C C . SER A 1 146 ? -14.381 1.309 29.837 1.00 73.94 146 SER A C 1
ATOM 1180 O O . SER A 1 146 ? -15.484 1.215 29.290 1.00 73.94 146 SER A O 1
ATOM 1182 N N . PRO A 1 147 ? -14.139 0.665 30.997 1.00 72.44 147 PRO A N 1
ATOM 1183 C CA . PRO A 1 147 ? -15.184 -0.087 31.673 1.00 72.44 147 PRO A CA 1
ATOM 1184 C C . PRO A 1 147 ? -16.280 0.871 32.162 1.00 72.44 147 PRO A C 1
ATOM 1186 O O . PRO A 1 147 ? -15.968 1.972 32.630 1.00 72.44 147 PRO A O 1
ATOM 1189 N N . PRO A 1 148 ? -17.561 0.467 32.122 1.00 73.00 148 PRO A N 1
ATOM 1190 C CA . PRO A 1 148 ? -18.632 1.296 32.652 1.00 73.00 148 PRO A CA 1
ATOM 1191 C C . PRO A 1 148 ? -18.429 1.511 34.155 1.00 73.00 148 PRO A C 1
ATOM 1193 O O . PRO A 1 148 ? -18.236 0.559 34.916 1.00 73.00 148 PRO A O 1
ATOM 1196 N N . SER A 1 149 ? -18.498 2.763 34.607 1.00 73.12 149 SER A N 1
ATOM 1197 C CA . SER A 1 149 ? -18.482 3.077 36.033 1.00 73.12 149 SER A CA 1
ATOM 1198 C C . SER A 1 149 ? -19.874 2.845 36.624 1.00 73.12 149 SER A C 1
ATOM 1200 O O . SER A 1 149 ? -20.817 3.600 36.398 1.00 73.12 149 SER A O 1
ATOM 1202 N N . ILE A 1 150 ? -20.025 1.765 37.391 1.00 68.19 150 ILE A N 1
ATOM 1203 C CA . ILE A 1 150 ? -21.248 1.500 38.153 1.00 68.19 150 ILE A CA 1
ATOM 1204 C C . ILE A 1 150 ? -21.064 2.123 39.535 1.00 68.19 150 ILE A C 1
ATOM 1206 O O . ILE A 1 150 ? -20.200 1.699 40.300 1.00 68.19 150 ILE A O 1
ATOM 1210 N N . SER A 1 151 ? -21.874 3.130 39.864 1.00 69.00 151 SER A N 1
ATOM 1211 C CA . SER A 1 151 ? -21.974 3.653 41.228 1.00 69.00 151 SER A CA 1
ATOM 1212 C C . SER A 1 151 ? -23.367 3.377 41.783 1.00 69.00 151 SER A C 1
ATOM 1214 O O . SER A 1 151 ? -24.378 3.647 41.137 1.00 69.00 151 SER A O 1
ATOM 1216 N N . PHE A 1 152 ? -23.420 2.808 42.986 1.00 64.56 152 PHE A N 1
ATOM 1217 C CA . PHE A 1 152 ? -24.662 2.596 43.719 1.00 64.56 152 PHE A CA 1
ATOM 1218 C C . PHE A 1 152 ? -24.818 3.719 44.749 1.00 64.56 152 PHE A C 1
ATOM 1220 O O . PHE A 1 152 ? -23.926 3.958 45.567 1.00 64.56 152 PHE A O 1
ATOM 1227 N N . SER A 1 153 ? -25.952 4.418 44.704 1.00 67.19 153 SER A N 1
ATOM 1228 C CA . SER A 1 153 ? -26.325 5.419 45.706 1.00 67.19 153 SER A CA 1
ATOM 1229 C C . SER A 1 153 ? -27.716 5.125 46.253 1.00 67.19 153 SER A C 1
ATOM 1231 O O . SER A 1 153 ? -28.578 4.608 45.545 1.00 67.19 153 SER A O 1
ATOM 1233 N N . TYR A 1 154 ? -27.917 5.443 47.526 1.00 59.56 154 TYR A N 1
ATOM 1234 C CA . TYR A 1 154 ? -29.203 5.348 48.210 1.00 59.56 154 TYR A CA 1
ATOM 1235 C C . TYR A 1 154 ? -29.510 6.719 48.812 1.00 59.56 154 TYR A C 1
ATOM 1237 O O . TYR A 1 154 ? -28.652 7.292 49.485 1.00 59.56 154 TYR A O 1
ATOM 1245 N N . GLU A 1 155 ? -30.692 7.278 48.524 1.00 72.25 155 GLU A N 1
ATOM 1246 C CA . GLU A 1 155 ? -31.103 8.617 48.996 1.00 72.25 155 GLU A CA 1
ATOM 1247 C C . GLU A 1 155 ? -30.058 9.722 48.701 1.00 72.25 155 GLU A C 1
ATOM 1249 O O . GLU A 1 155 ? -29.755 10.575 49.536 1.00 72.25 155 GLU A O 1
ATOM 1254 N N . GLY A 1 156 ? -29.433 9.679 47.516 1.00 65.94 156 GLY A N 1
ATOM 1255 C CA . GLY A 1 156 ? -28.456 10.685 47.074 1.00 65.94 156 GLY A CA 1
ATOM 1256 C C . GLY A 1 156 ? -27.085 10.617 47.758 1.00 65.94 156 GLY A C 1
ATOM 1257 O O . GLY A 1 156 ? -26.260 11.508 47.549 1.00 65.94 156 GLY A O 1
ATOM 1258 N N . LYS A 1 157 ? -26.812 9.574 48.554 1.00 68.69 157 LYS A N 1
ATOM 1259 C CA . LYS A 1 157 ? -25.507 9.344 49.188 1.00 68.69 157 LYS A CA 1
ATOM 1260 C C . LYS A 1 157 ? -24.802 8.128 48.573 1.00 68.69 157 LYS A C 1
ATOM 1262 O O . LYS A 1 157 ? -25.456 7.105 48.352 1.00 68.69 157 LYS A O 1
ATOM 1267 N N . PRO A 1 158 ? -23.486 8.210 48.297 1.00 59.88 158 PRO A N 1
ATOM 1268 C CA . PRO A 1 158 ? -22.716 7.064 47.826 1.00 59.88 158 PRO A CA 1
ATOM 1269 C C . PRO A 1 158 ? -22.683 5.974 48.903 1.00 59.88 158 PRO A C 1
ATOM 1271 O O . PRO A 1 158 ? -22.423 6.261 50.074 1.00 59.88 158 PRO A O 1
ATOM 1274 N N . LEU A 1 159 ? -22.958 4.728 48.512 1.00 63.25 159 LEU A N 1
ATOM 1275 C CA . LEU A 1 159 ? -22.802 3.580 49.402 1.00 63.25 159 LEU A CA 1
ATOM 1276 C C . LEU A 1 159 ? -21.304 3.292 49.577 1.00 63.25 159 LEU A C 1
ATOM 1278 O O . LEU A 1 159 ? -20.567 3.185 48.599 1.00 63.25 159 LEU A O 1
ATOM 1282 N N . LEU A 1 160 ? -20.838 3.184 50.821 1.00 61.47 160 LEU A N 1
ATOM 1283 C CA . LEU A 1 160 ? -19.470 2.748 51.127 1.00 61.47 160 LEU A CA 1
ATOM 1284 C C . LEU A 1 160 ? -19.342 1.250 50.793 1.00 61.47 160 LEU A C 1
ATOM 1286 O O . LEU A 1 160 ? -20.323 0.527 50.950 1.00 61.47 160 LEU A O 1
ATOM 1290 N N . SER A 1 161 ? -18.170 0.762 50.371 1.00 55.44 161 SER A N 1
ATOM 1291 C CA . SER A 1 161 ? -17.966 -0.636 49.918 1.00 55.44 161 SER A CA 1
ATOM 1292 C C . SER A 1 161 ? -18.380 -1.733 50.915 1.00 55.44 161 SER A C 1
ATOM 1294 O O . SER A 1 161 ? -18.495 -2.887 50.521 1.00 55.44 161 SER A O 1
ATOM 1296 N N . GLU A 1 162 ? -18.634 -1.394 52.181 1.00 56.16 162 GLU A N 1
ATOM 1297 C CA . GLU A 1 162 ? -19.109 -2.315 53.227 1.00 56.16 162 GLU A CA 1
ATOM 1298 C C . GLU A 1 162 ? -20.621 -2.198 53.515 1.00 56.16 162 GLU A C 1
ATOM 1300 O O . GLU A 1 162 ? -21.138 -2.765 54.479 1.00 56.16 162 GLU A O 1
ATOM 1305 N N . SER A 1 163 ? -21.363 -1.458 52.685 1.00 54.91 163 SER A N 1
ATOM 1306 C CA . SER A 1 163 ? -22.806 -1.268 52.850 1.00 54.91 163 SER A CA 1
ATOM 1307 C C . SER A 1 163 ? -23.546 -2.538 52.430 1.00 54.91 163 SER A C 1
ATOM 1309 O O . SER A 1 163 ? -23.842 -2.744 51.255 1.00 54.91 163 SER A O 1
ATOM 1311 N N . THR A 1 164 ? -23.866 -3.400 53.392 1.00 57.81 164 THR A N 1
ATOM 1312 C CA . THR A 1 164 ? -24.786 -4.519 53.154 1.00 57.81 164 THR A CA 1
ATOM 1313 C C . THR A 1 164 ? -26.195 -3.954 52.975 1.00 57.81 164 THR A C 1
ATOM 1315 O O . THR A 1 164 ? -26.802 -3.467 53.929 1.00 57.81 164 THR A O 1
ATOM 1318 N N . VAL A 1 165 ? -26.711 -3.979 51.744 1.00 55.25 165 VAL A N 1
ATOM 1319 C CA . VAL A 1 165 ? -28.096 -3.592 51.449 1.00 55.25 165 VAL A CA 1
ATOM 1320 C C . VAL A 1 165 ? -29.001 -4.748 51.856 1.00 55.25 165 VAL A C 1
ATOM 1322 O O . VAL A 1 165 ? -29.127 -5.737 51.137 1.00 55.25 165 VAL A O 1
ATOM 1325 N N . TYR A 1 166 ? -29.637 -4.628 53.017 1.00 57.34 166 TYR A N 1
ATOM 1326 C CA . TYR A 1 166 ? -30.729 -5.518 53.383 1.00 57.34 166 TYR A CA 1
ATOM 1327 C C . TYR A 1 166 ? -31.947 -5.135 52.544 1.00 57.34 166 TYR A C 1
ATOM 1329 O O . TYR A 1 166 ? -32.560 -4.087 52.749 1.00 57.34 166 TYR A O 1
ATOM 1337 N N . GLY A 1 167 ? -32.273 -5.964 51.553 1.00 49.00 167 GLY A N 1
ATOM 1338 C CA . GLY A 1 167 ? -33.575 -5.897 50.908 1.00 49.00 167 GLY A CA 1
ATOM 1339 C C . GLY A 1 167 ? -34.646 -6.150 51.964 1.00 49.00 167 GLY A C 1
ATOM 1340 O O . GLY A 1 167 ? -34.552 -7.127 52.702 1.00 49.00 167 GLY A O 1
ATOM 1341 N N . LEU A 1 168 ? -35.644 -5.268 52.050 1.00 49.06 168 LEU A N 1
ATOM 1342 C CA . LEU A 1 168 ? -36.858 -5.511 52.824 1.00 49.06 168 LEU A CA 1
ATOM 1343 C C . LEU A 1 168 ? -37.509 -6.787 52.290 1.00 49.06 168 LEU A C 1
ATOM 1345 O O . LEU A 1 168 ? -38.208 -6.781 51.275 1.00 49.06 168 LEU A O 1
ATOM 1349 N N . GLU A 1 169 ? -37.246 -7.893 52.969 1.00 51.53 169 GLU A N 1
ATOM 1350 C CA . GLU A 1 169 ? -37.998 -9.120 52.824 1.00 51.53 169 GLU A CA 1
ATOM 1351 C C . GLU A 1 169 ? -39.473 -8.807 53.063 1.00 51.53 169 GLU A C 1
ATOM 1353 O O . GLU A 1 169 ? -39.902 -8.350 54.124 1.00 51.53 169 GLU A O 1
ATOM 1358 N N . LYS A 1 170 ? -40.251 -8.955 51.991 1.00 43.81 170 LYS A N 1
ATOM 1359 C CA . LYS A 1 170 ? -41.674 -8.653 51.971 1.00 43.81 170 LYS A CA 1
ATOM 1360 C C . LYS A 1 170 ? -42.403 -9.736 52.770 1.00 43.81 170 LYS A C 1
ATOM 1362 O O . LYS A 1 170 ? -42.933 -10.680 52.196 1.00 43.81 170 LYS A O 1
ATOM 1367 N N . 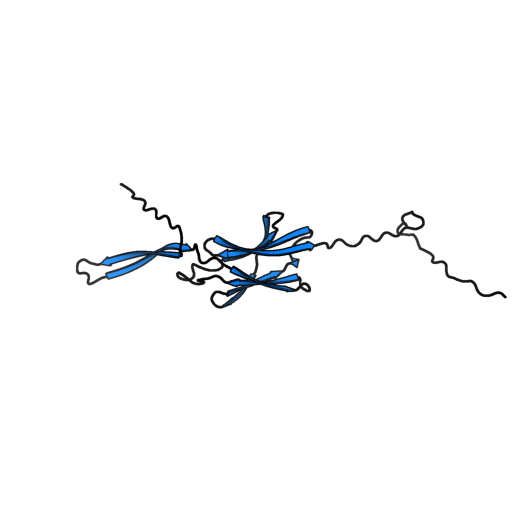HIS A 1 171 ? -42.448 -9.595 54.089 1.00 43.88 171 HIS A N 1
ATOM 1368 C CA . HIS A 1 171 ? -43.344 -10.364 54.944 1.00 43.88 171 HIS A CA 1
ATOM 1369 C C . HIS A 1 171 ? -44.468 -9.475 55.458 1.00 43.88 171 HIS A C 1
ATOM 1371 O O . HIS A 1 171 ? -44.300 -8.746 56.427 1.00 43.88 171 HIS A O 1
ATOM 1377 N N . LEU A 1 172 ? -45.646 -9.608 54.851 1.00 37.69 172 LEU A N 1
ATOM 1378 C CA . LEU A 1 172 ? -46.900 -9.464 55.582 1.00 37.69 172 LEU A CA 1
ATOM 1379 C C . LEU A 1 172 ? -47.829 -10.609 55.175 1.00 37.69 172 LEU A C 1
ATOM 1381 O O . LEU A 1 172 ? -48.445 -10.595 54.110 1.00 37.69 172 LEU A O 1
ATOM 1385 N N . SER A 1 173 ? -47.882 -11.615 56.048 1.00 41.81 173 SER A N 1
ATOM 1386 C CA . SER A 1 173 ? -49.000 -12.549 56.157 1.00 41.81 173 SER A CA 1
ATOM 1387 C C . SER A 1 173 ? -50.253 -11.814 56.656 1.00 41.81 173 SER A C 1
ATOM 1389 O O . SER A 1 173 ? -50.189 -11.100 57.648 1.00 41.81 173 SER A O 1
ATOM 1391 N N . SER A 1 174 ? -51.360 -12.033 55.941 1.00 38.47 174 SER A N 1
ATOM 1392 C CA . SER A 1 174 ? -52.783 -12.124 56.333 1.00 38.47 174 SER A CA 1
ATOM 1393 C C . SER A 1 174 ? -53.348 -11.409 57.583 1.00 38.47 174 SER A C 1
ATOM 1395 O O . SER A 1 174 ? -52.979 -11.727 58.708 1.00 38.47 174 SER A O 1
ATOM 1397 N N . CYS A 1 175 ? -54.402 -10.608 57.358 1.00 34.88 175 CYS A N 1
ATOM 1398 C CA . CYS A 1 175 ? -55.699 -10.550 58.082 1.00 34.88 175 CYS A CA 1
ATOM 1399 C C . CYS A 1 175 ? -56.623 -9.649 57.224 1.00 34.88 175 CYS A C 1
ATOM 1401 O O . CYS A 1 175 ? -56.167 -8.594 56.788 1.00 34.88 175 CYS A O 1
ATOM 1403 N N . ILE A 1 176 ? -57.852 -10.003 56.828 1.00 39.25 176 ILE A N 1
ATOM 1404 C CA . ILE A 1 176 ? -59.031 -10.522 57.553 1.00 39.25 176 ILE A CA 1
ATOM 1405 C C . ILE A 1 176 ? -59.723 -11.602 56.714 1.00 39.25 176 ILE A C 1
ATOM 1407 O O . ILE A 1 176 ? -59.787 -11.416 55.478 1.00 39.25 176 ILE A O 1
#

InterPro domains:
  IPR013783 Immunoglobulin-like fold [G3DSA:2.60.40.10] (24-148)
  IPR022038 Ig-like domain, bacterial type [PF13750] (105-170)

Radius of gyration: 32.03 Å; Cα contacts (8 Å, |Δi|>4): 305; chains: 1; bounding box: 98×34×96 Å